Protein AF-E3NY86-F1 (afdb_monomer)

Radius of gyration: 28.94 Å; Cα contacts (8 Å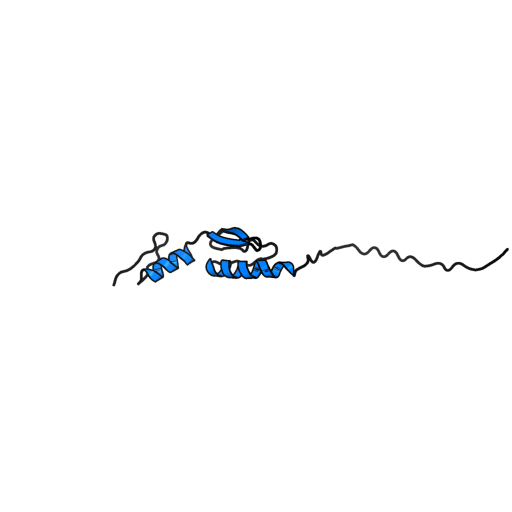, |Δi|>4): 106; chains: 1; bounding box: 87×37×74 Å

Foldseek 3Di:
DDWDAAPVDRDIDPDPVVNVVCCQFQVDQWAWAAAPVRHIDIFGQDPLKTAAPDPPGRDIDNGNVVSRVCNVVVNVPVVPDDPPPPPPPPDPDPPDDDDDDDDDDD

Secondary structure (DSSP, 8-state):
---EE-SSSS-EESSHHHHHHHHHHHS--EEEEE-TTS-EEEEEEETTEEE--STT---EES-HHHHHHHHHHHHHHGGG----------------PPPPPP----

InterPro domains:
  IPR013087 Zinc finger C2H2-type [PS00028] (6-27)
  IPR013087 Zinc finger C2H2-type [PS50157] (4-32)

Nearest PDB structures (foldseek):
  5k5i-assembly1_A  TM=5.319E-01  e=6.747E-02  Homo sapiens
  2rsi-assembly1_A  TM=4.404E-01  e=3.360E-01  Homo sapiens
  2rv7-assembly1_A  TM=4.506E-01  e=3.151E-01  Homo sapiens
  6m99-assembly1_L  TM=4.518E-01  e=2.144E-01  Grass carp reovirus
  3o65-assembly4_G  TM=3.968E-01  e=4.113E+00  Homo sapiens

Solvent-accessible surface area (backbone atoms only — not comparable to full-atom values): 7046 Å² total; per-residue (Å²): 135,71,77,33,69,48,94,89,48,94,55,74,25,82,38,69,67,58,37,54,49,45,46,57,49,76,63,56,53,63,39,82,48,61,49,98,87,65,48,82,40,77,42,56,49,55,95,76,25,35,56,52,88,52,87,97,45,89,55,66,40,61,42,54,71,60,48,54,58,46,49,67,55,49,74,69,54,60,81,72,60,69,82,82,70,82,72,83,68,82,84,78,81,77,83,80,79,83,79,83,85,79,82,84,87,134

Mean predicted aligned error: 13.77 Å

Sequence (106 aa):
MQHYRCAQCPAIFSSISSRKNHVRHAHQSTVHTKDIHGSEVIIERVNNRFSCPQVACSYSTVKASLMQTHYHNCRSKIRTSAPSVASHIPRVVVQSRVIPAGSQVQ

Structure (mmCIF, N/CA/C/O backbone):
data_AF-E3NY86-F1
#
_entry.id   AF-E3NY86-F1
#
loop_
_atom_site.group_PDB
_atom_site.id
_atom_site.type_symbol
_atom_site.label_atom_id
_atom_site.label_alt_id
_atom_site.label_comp_id
_atom_site.label_asym_id
_atom_site.label_entity_id
_atom_site.label_seq_id
_atom_site.pdbx_PDB_ins_code
_atom_site.Cartn_x
_atom_site.Cartn_y
_atom_site.Cartn_z
_atom_site.occupancy
_atom_site.B_iso_or_equiv
_atom_site.auth_seq_id
_atom_site.auth_comp_id
_atom_site.auth_asym_id
_atom_site.auth_atom_id
_atom_site.pdbx_PDB_model_num
ATOM 1 N N . MET A 1 1 ? -18.812 9.688 27.467 1.00 64.94 1 MET A N 1
ATOM 2 C CA . MET A 1 1 ? -17.690 9.646 26.500 1.00 64.94 1 MET A CA 1
ATOM 3 C C . MET A 1 1 ? -18.242 9.158 25.171 1.00 64.94 1 MET A C 1
ATOM 5 O O . MET A 1 1 ? -19.014 8.212 25.192 1.00 64.94 1 MET A O 1
ATOM 9 N N . GLN A 1 2 ? -17.920 9.804 24.047 1.00 81.31 2 GLN A N 1
ATOM 10 C CA . GLN A 1 2 ? -18.397 9.363 22.728 1.00 81.31 2 GLN A CA 1
ATOM 11 C C . GLN A 1 2 ? -17.425 8.340 22.133 1.00 81.31 2 GLN A C 1
ATOM 13 O O . GLN A 1 2 ? -16.220 8.574 22.113 1.00 81.31 2 GLN A O 1
ATOM 18 N N . HIS A 1 3 ? -17.950 7.210 21.660 1.00 90.69 3 HIS A N 1
ATOM 19 C CA . HIS A 1 3 ? -17.165 6.133 21.056 1.00 90.69 3 HIS A CA 1
ATOM 20 C C . HIS A 1 3 ? -17.319 6.172 19.534 1.00 90.69 3 HIS A C 1
ATOM 22 O O . HIS A 1 3 ? -18.429 6.278 19.013 1.00 90.69 3 HIS A O 1
ATOM 28 N N . TYR A 1 4 ? -16.212 6.035 18.810 1.00 92.50 4 TYR A N 1
ATOM 29 C CA . TYR A 1 4 ? -16.176 6.093 17.351 1.00 92.50 4 TYR A CA 1
ATOM 30 C C . TYR A 1 4 ? -15.851 4.714 16.783 1.00 92.50 4 TYR A C 1
ATOM 32 O O . TYR A 1 4 ? -14.749 4.207 16.972 1.00 92.50 4 TYR A O 1
ATOM 40 N N . ARG A 1 5 ? -16.801 4.104 16.072 1.00 93.38 5 ARG A N 1
ATOM 41 C CA . ARG A 1 5 ? -16.640 2.777 15.456 1.00 93.38 5 ARG A CA 1
ATOM 42 C C . ARG A 1 5 ? -16.107 2.876 14.029 1.00 93.38 5 ARG A C 1
ATOM 44 O O . ARG A 1 5 ? -16.460 3.810 13.304 1.00 93.38 5 ARG A O 1
ATOM 51 N N . CYS A 1 6 ? -15.252 1.935 13.635 1.00 93.31 6 CYS A N 1
ATOM 52 C CA . CYS A 1 6 ? -14.880 1.748 12.234 1.00 93.31 6 CYS A CA 1
ATOM 53 C C . CYS A 1 6 ? -16.033 1.081 11.466 1.00 93.31 6 CYS A C 1
ATOM 55 O O . CYS A 1 6 ? -16.720 0.228 12.011 1.00 93.31 6 CYS A O 1
ATOM 57 N N . ALA A 1 7 ? -16.250 1.462 10.205 1.00 91.62 7 ALA A N 1
ATOM 58 C CA . ALA A 1 7 ? -17.286 0.852 9.364 1.00 91.62 7 ALA A CA 1
ATOM 59 C C . ALA A 1 7 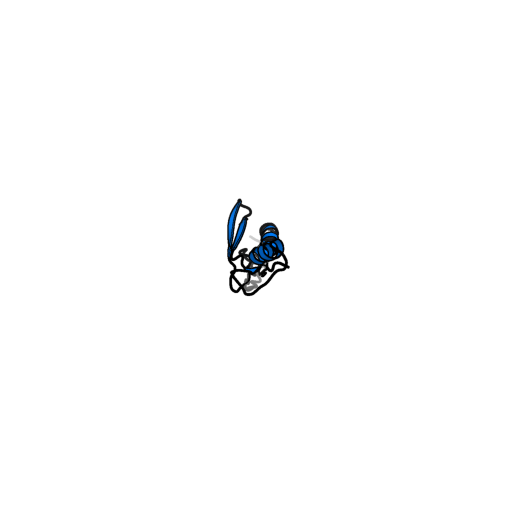? -16.833 -0.469 8.714 1.00 91.62 7 ALA A C 1
ATOM 61 O O . ALA A 1 7 ? -17.662 -1.249 8.266 1.00 91.62 7 ALA A O 1
ATOM 62 N N . GLN A 1 8 ? -15.520 -0.706 8.645 1.00 88.12 8 GLN A N 1
ATOM 63 C CA . GLN A 1 8 ? -14.917 -1.828 7.919 1.00 88.12 8 GLN A CA 1
ATOM 64 C C . GLN A 1 8 ? -14.404 -2.940 8.849 1.00 88.12 8 GLN A C 1
ATOM 66 O O . GLN A 1 8 ? -13.935 -3.972 8.379 1.00 88.12 8 GLN A O 1
ATOM 71 N N . CYS A 1 9 ? -14.455 -2.740 10.171 1.00 89.38 9 CYS A N 1
ATOM 72 C CA . CYS A 1 9 ? -14.059 -3.736 11.166 1.00 89.38 9 CYS A CA 1
ATOM 73 C C . CYS A 1 9 ? -14.670 -3.415 12.546 1.00 89.38 9 CYS A C 1
ATOM 75 O O . CYS A 1 9 ? -15.122 -2.289 12.763 1.00 89.38 9 CYS A O 1
ATOM 77 N N . PRO A 1 10 ? -14.642 -4.349 13.516 1.00 92.75 10 PRO A N 1
ATOM 78 C CA . PRO A 1 10 ? -15.251 -4.148 14.835 1.00 92.75 10 PRO A CA 1
ATOM 79 C C . PRO A 1 10 ? -14.472 -3.200 15.774 1.00 92.75 10 PRO A C 1
ATOM 81 O O . PRO A 1 10 ? -14.795 -3.110 16.957 1.00 92.75 10 PRO A O 1
ATOM 84 N N . ALA A 1 11 ? -13.447 -2.485 15.291 1.00 92.56 11 ALA A N 1
ATOM 85 C CA . ALA A 1 11 ? -12.621 -1.614 16.126 1.00 92.56 11 ALA A CA 1
ATOM 86 C C . ALA A 1 11 ? -13.377 -0.366 16.627 1.00 92.56 11 ALA A C 1
ATOM 88 O O . ALA A 1 11 ? -14.118 0.290 15.883 1.00 92.56 11 ALA A O 1
ATOM 89 N N . ILE A 1 12 ? -13.136 -0.009 17.893 1.00 94.06 12 ILE A N 1
ATOM 90 C CA . ILE A 1 12 ? -13.757 1.124 18.590 1.00 94.06 12 ILE A CA 1
ATOM 91 C C . ILE A 1 12 ? -12.662 2.061 19.101 1.00 94.06 12 ILE A C 1
ATOM 93 O O . ILE A 1 12 ? -11.670 1.619 19.674 1.00 94.06 12 ILE A O 1
ATOM 97 N N . PHE A 1 13 ? -12.858 3.362 18.909 1.00 94.06 13 PHE A N 1
ATOM 98 C CA . PHE A 1 13 ? -11.891 4.402 19.242 1.00 94.06 13 PHE A CA 1
ATOM 99 C C . PHE A 1 13 ? -12.507 5.457 20.162 1.00 94.06 13 PHE A C 1
ATOM 101 O O . PHE A 1 13 ? -13.692 5.768 20.059 1.00 94.06 13 PHE A O 1
ATOM 108 N N . SER A 1 14 ? -11.683 6.059 21.018 1.00 93.50 14 SER A N 1
ATOM 109 C CA . SER A 1 14 ? -12.068 7.161 21.911 1.00 93.50 14 SER A CA 1
ATOM 110 C C . SER A 1 14 ? -12.141 8.529 21.218 1.00 93.50 14 SER A C 1
ATOM 112 O O . SER A 1 14 ? -12.704 9.465 21.779 1.00 93.50 14 SER A O 1
ATOM 114 N N . SER A 1 15 ? -11.615 8.648 19.990 1.00 94.75 15 SER A N 1
ATOM 115 C CA . SER A 1 15 ? -11.558 9.909 19.237 1.00 94.75 15 SER A CA 1
ATOM 116 C C . SER A 1 15 ? -11.804 9.710 17.737 1.00 94.75 15 SER A C 1
ATOM 118 O O . SER A 1 15 ? -11.466 8.678 17.152 1.00 94.75 15 SER A O 1
ATOM 120 N N . ILE A 1 16 ? -12.324 10.746 17.067 1.00 92.25 16 ILE A N 1
ATOM 121 C CA . ILE A 1 16 ? -12.498 10.753 15.601 1.00 92.25 16 ILE A CA 1
ATOM 122 C C . ILE A 1 16 ? -11.148 10.588 14.896 1.00 92.25 16 ILE A C 1
ATOM 124 O O . ILE A 1 16 ? -11.046 9.854 13.911 1.00 92.25 16 ILE A O 1
ATOM 128 N N . SER A 1 17 ? -10.112 11.270 15.391 1.00 93.06 17 SER A N 1
ATOM 129 C CA . SER A 1 17 ? -8.771 11.269 14.800 1.00 93.06 17 SER A CA 1
ATOM 130 C C . SER A 1 17 ? -8.152 9.874 14.786 1.00 93.06 17 SER A C 1
ATOM 132 O O . SER A 1 17 ? -7.628 9.453 13.757 1.00 93.06 17 SER A O 1
ATOM 134 N N . SER A 1 18 ? -8.275 9.124 15.885 1.00 92.12 18 SER A N 1
ATOM 135 C CA . SER A 1 18 ? -7.770 7.751 15.973 1.00 92.12 18 SER A CA 1
ATOM 136 C C . SER A 1 18 ? -8.550 6.802 15.066 1.00 92.12 18 SER A C 1
ATOM 138 O O . SER A 1 18 ? -7.920 6.027 14.351 1.00 92.12 18 SER A O 1
ATOM 140 N N . ARG A 1 19 ? -9.882 6.935 14.965 1.00 93.50 19 ARG A N 1
ATOM 141 C CA . ARG A 1 19 ? -10.674 6.184 13.971 1.00 93.50 19 ARG A CA 1
ATOM 142 C C . ARG A 1 19 ? -10.224 6.483 12.537 1.00 93.50 19 ARG A C 1
ATOM 144 O O . ARG A 1 19 ? -10.020 5.560 11.754 1.00 93.50 19 ARG A O 1
ATOM 151 N N . LYS A 1 20 ? -10.073 7.763 12.169 1.00 90.69 20 LYS A N 1
ATOM 152 C CA . LYS A 1 20 ? -9.627 8.169 10.819 1.00 90.69 20 LYS A CA 1
ATOM 153 C C . LYS A 1 20 ? -8.237 7.615 10.499 1.00 90.69 20 LYS A C 1
ATOM 155 O O . LYS A 1 20 ? -8.019 7.115 9.398 1.00 90.69 20 LYS A O 1
ATOM 160 N N . ASN A 1 21 ? -7.318 7.696 11.459 1.00 90.38 21 ASN A N 1
ATOM 161 C CA . ASN A 1 21 ? -5.976 7.139 11.338 1.00 90.38 21 ASN A CA 1
ATOM 162 C C . ASN A 1 21 ? -6.035 5.615 11.138 1.00 90.38 21 ASN A C 1
ATOM 164 O O . ASN A 1 21 ? -5.493 5.088 10.173 1.00 90.38 21 ASN A O 1
ATOM 168 N N . HIS A 1 22 ? -6.806 4.911 11.965 1.00 90.88 22 HIS A N 1
ATOM 169 C CA . HIS A 1 22 ? -7.016 3.479 11.804 1.00 90.88 22 HIS A CA 1
ATOM 170 C C . HIS A 1 22 ? -7.530 3.111 10.406 1.00 90.88 22 HIS A C 1
ATOM 172 O O . HIS A 1 22 ? -6.952 2.227 9.785 1.00 90.88 22 HIS A O 1
ATOM 178 N N . VAL A 1 23 ? -8.544 3.805 9.875 1.00 89.00 23 VAL A N 1
ATOM 179 C CA . VAL A 1 23 ? -9.059 3.514 8.525 1.00 89.00 23 VAL A CA 1
ATOM 180 C C . VAL A 1 23 ? -7.963 3.653 7.471 1.00 89.00 23 VAL A C 1
ATOM 182 O O . VAL A 1 23 ? -7.793 2.768 6.638 1.00 89.00 23 VAL A O 1
ATOM 185 N N . ARG A 1 24 ? -7.157 4.714 7.549 1.00 86.25 24 ARG A N 1
ATOM 186 C CA . ARG A 1 24 ? -6.031 4.915 6.629 1.00 86.25 24 ARG A CA 1
ATOM 187 C C . ARG A 1 24 ? -4.975 3.818 6.731 1.00 86.25 24 ARG A C 1
ATOM 189 O O . ARG A 1 24 ? -4.447 3.400 5.719 1.00 86.25 24 ARG A O 1
ATOM 196 N N . HIS A 1 25 ? -4.657 3.326 7.921 1.00 83.56 25 HIS A N 1
ATOM 197 C CA . HIS A 1 25 ? -3.560 2.365 8.072 1.00 83.56 25 HIS A CA 1
ATOM 198 C C . HIS A 1 25 ? -3.999 0.904 7.941 1.00 83.56 25 HIS A C 1
ATOM 200 O O . HIS A 1 25 ? -3.229 0.076 7.463 1.00 83.56 25 HIS A O 1
ATOM 206 N N . ALA A 1 26 ? -5.210 0.581 8.390 1.00 84.1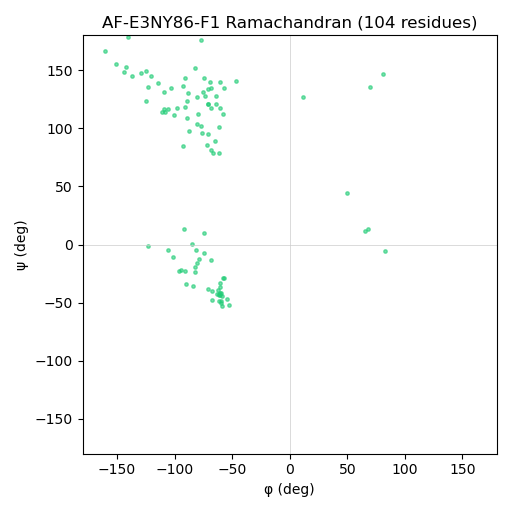2 26 ALA A N 1
ATOM 207 C CA . ALA A 1 26 ? -5.723 -0.781 8.459 1.00 84.12 26 ALA A CA 1
ATOM 208 C C . ALA A 1 26 ? -6.586 -1.160 7.254 1.00 84.12 26 ALA A C 1
ATOM 210 O O . ALA A 1 26 ? -6.695 -2.350 6.968 1.00 84.12 26 ALA A O 1
ATOM 211 N N . HIS A 1 27 ? -7.167 -0.185 6.551 1.00 88.31 27 HIS A N 1
ATOM 212 C CA . HIS A 1 27 ? -8.109 -0.432 5.456 1.00 88.31 27 HIS A CA 1
ATOM 213 C C . HIS A 1 27 ? -7.703 0.192 4.123 1.00 88.31 27 HIS A C 1
ATOM 215 O O . HIS A 1 27 ? -8.395 0.005 3.130 1.00 88.31 27 HIS A O 1
ATOM 221 N N . GLN A 1 28 ? -6.584 0.912 4.060 1.00 88.25 28 GLN A N 1
ATOM 222 C CA . GLN A 1 28 ? -6.053 1.349 2.776 1.00 88.25 28 GLN A CA 1
ATOM 223 C C . GLN A 1 28 ? -5.653 0.126 1.944 1.00 88.25 28 GLN A C 1
ATOM 225 O O . GLN A 1 28 ? -4.835 -0.689 2.375 1.00 88.25 28 GLN A O 1
ATOM 230 N N . SER A 1 29 ? -6.264 0.006 0.767 1.00 88.38 29 SER A N 1
ATOM 231 C CA . SER A 1 29 ? -6.048 -1.106 -0.164 1.00 88.38 29 SER A CA 1
ATOM 232 C C . SER A 1 29 ? -4.938 -0.824 -1.169 1.00 88.38 29 SER A C 1
ATOM 234 O O . SER A 1 29 ? -4.352 -1.760 -1.697 1.00 88.38 29 SER A O 1
ATOM 236 N N . THR A 1 30 ? -4.622 0.447 -1.420 1.00 91.69 30 THR A N 1
ATOM 237 C CA . THR A 1 30 ? -3.625 0.854 -2.415 1.00 91.69 30 THR A CA 1
ATOM 238 C C . THR A 1 30 ? -2.731 1.972 -1.893 1.00 91.69 30 THR A C 1
ATOM 240 O O . THR A 1 30 ? -3.163 2.865 -1.157 1.00 91.69 30 THR A O 1
ATOM 243 N N . VAL A 1 31 ? -1.461 1.940 -2.285 1.00 90.69 31 VAL A N 1
ATOM 244 C CA . VAL A 1 31 ? -0.511 3.040 -2.100 1.00 90.69 31 VAL A CA 1
ATOM 245 C C . VAL A 1 31 ? -0.230 3.646 -3.462 1.00 90.69 31 VAL A C 1
ATOM 247 O O . VAL A 1 31 ? 0.334 2.983 -4.325 1.00 90.69 31 VAL A O 1
ATOM 250 N N . HIS A 1 32 ? -0.607 4.909 -3.636 1.00 92.31 32 HIS A N 1
ATOM 251 C CA . HIS A 1 32 ? -0.276 5.677 -4.830 1.00 92.31 32 HIS A CA 1
ATOM 252 C C . HIS A 1 32 ? 1.063 6.364 -4.592 1.00 92.31 32 HIS A C 1
ATOM 254 O O . HIS A 1 32 ? 1.253 7.090 -3.611 1.00 92.31 32 HIS A O 1
ATOM 260 N N . THR A 1 33 ? 2.011 6.109 -5.474 1.00 90.25 33 THR A N 1
ATOM 261 C CA . THR A 1 33 ? 3.337 6.713 -5.451 1.00 90.25 33 THR A CA 1
ATOM 262 C C . THR A 1 33 ? 3.767 7.024 -6.879 1.00 90.25 33 THR A C 1
ATOM 264 O O . THR A 1 33 ? 3.015 6.810 -7.825 1.00 90.25 33 THR A O 1
ATOM 267 N N . LYS A 1 34 ? 4.949 7.608 -7.048 1.00 90.50 34 LYS A N 1
ATOM 268 C CA . LYS A 1 34 ? 5.503 7.924 -8.363 1.00 90.50 34 LYS A CA 1
ATOM 269 C C . LYS A 1 34 ? 6.823 7.210 -8.534 1.00 90.50 34 LYS A C 1
ATOM 271 O O . LYS A 1 34 ? 7.584 7.102 -7.572 1.00 90.50 34 LYS A O 1
ATOM 276 N N . ASP A 1 35 ? 7.121 6.777 -9.743 1.00 85.94 35 ASP A N 1
ATOM 277 C CA . ASP A 1 35 ? 8.427 6.237 -10.100 1.00 85.94 35 ASP A CA 1
ATOM 278 C C . ASP A 1 35 ? 9.474 7.359 -10.290 1.00 85.94 35 ASP A C 1
ATOM 280 O O . ASP A 1 35 ? 9.159 8.550 -10.169 1.00 85.94 35 ASP A O 1
ATOM 284 N N . ILE A 1 36 ? 10.739 7.004 -10.543 1.00 83.12 36 ILE A N 1
ATOM 285 C CA . ILE A 1 36 ? 11.815 7.958 -10.857 1.00 83.12 36 ILE A CA 1
ATOM 286 C C . ILE A 1 36 ? 11.503 8.809 -12.095 1.00 83.12 36 ILE A C 1
ATOM 288 O O . ILE A 1 36 ? 11.932 9.958 -12.164 1.00 83.12 36 ILE A O 1
ATOM 292 N N . HIS A 1 37 ? 10.720 8.273 -13.035 1.00 83.88 37 HIS A N 1
ATOM 293 C CA . HIS A 1 37 ? 10.292 8.973 -14.248 1.00 83.88 37 HIS A CA 1
ATOM 294 C C . HIS A 1 37 ? 9.046 9.848 -14.034 1.00 83.88 37 HIS A C 1
ATOM 296 O O . HIS A 1 37 ? 8.566 10.481 -14.969 1.00 83.88 37 HIS A O 1
ATOM 302 N N . GLY A 1 38 ? 8.506 9.893 -12.811 1.00 84.12 38 GLY A N 1
ATOM 303 C CA . GLY A 1 38 ? 7.299 10.654 -12.483 1.00 84.12 38 GLY A CA 1
ATOM 304 C C . GLY A 1 38 ? 5.984 9.942 -12.815 1.00 84.12 38 GLY A C 1
ATOM 305 O O . GLY A 1 38 ? 4.930 10.445 -12.425 1.00 84.12 38 GLY A O 1
ATOM 306 N N . SER A 1 39 ? 6.041 8.773 -13.460 1.00 88.94 39 SER A N 1
ATOM 307 C CA . SER A 1 39 ? 4.886 7.908 -13.722 1.00 88.94 39 SER A CA 1
ATOM 308 C C . SER A 1 39 ? 4.224 7.457 -12.425 1.00 88.94 39 SER A C 1
ATOM 310 O O . SER A 1 39 ? 4.914 7.139 -11.456 1.00 88.94 39 SER A O 1
ATOM 312 N N . GLU A 1 40 ? 2.893 7.418 -12.401 1.00 91.50 40 GLU A N 1
ATOM 313 C CA . GLU A 1 40 ? 2.154 6.897 -11.253 1.00 91.50 40 GLU A CA 1
ATOM 314 C C . GLU A 1 40 ? 2.365 5.384 -11.114 1.00 91.50 40 GLU A C 1
ATOM 316 O O . GLU A 1 40 ? 2.305 4.637 -12.088 1.00 91.50 40 GLU A O 1
ATOM 321 N N . VAL A 1 41 ? 2.614 4.947 -9.883 1.00 91.94 41 VAL A N 1
ATOM 322 C CA . VAL A 1 41 ? 2.747 3.544 -9.500 1.00 91.94 41 VAL A CA 1
ATOM 323 C C . VAL A 1 41 ? 1.766 3.271 -8.374 1.00 91.94 41 VAL A C 1
ATOM 325 O O . VAL A 1 41 ? 1.800 3.921 -7.327 1.00 91.94 41 VAL A O 1
ATOM 328 N N . ILE A 1 42 ? 0.893 2.295 -8.598 1.00 93.94 42 ILE A N 1
ATOM 329 C CA . ILE A 1 42 ? -0.118 1.864 -7.637 1.00 93.94 42 ILE A CA 1
ATOM 330 C C . ILE A 1 42 ? 0.345 0.531 -7.054 1.00 93.94 42 ILE A C 1
ATOM 332 O O . ILE A 1 42 ? 0.491 -0.454 -7.773 1.00 93.94 42 ILE A O 1
ATOM 336 N N . ILE A 1 43 ? 0.603 0.505 -5.747 1.00 93.31 43 ILE A N 1
ATOM 337 C CA . ILE A 1 43 ? 0.981 -0.711 -5.022 1.00 93.31 43 ILE A CA 1
ATOM 338 C C . ILE A 1 43 ? -0.254 -1.228 -4.295 1.00 93.31 43 ILE A C 1
ATOM 340 O O . ILE A 1 43 ? -0.734 -0.601 -3.347 1.00 93.31 43 ILE A O 1
ATOM 344 N N . GLU A 1 44 ? -0.763 -2.371 -4.733 1.00 93.06 44 GLU A N 1
ATOM 345 C CA . GLU A 1 44 ? -1.949 -2.993 -4.154 1.00 93.06 44 GLU A CA 1
ATOM 346 C C . GLU A 1 44 ? -1.621 -3.810 -2.902 1.00 93.06 44 GLU A C 1
ATOM 348 O O . GLU A 1 44 ? -0.520 -4.343 -2.721 1.00 93.06 44 GLU A O 1
ATOM 353 N N . ARG A 1 45 ? -2.606 -3.907 -2.012 1.00 92.38 45 ARG A N 1
ATOM 354 C CA . ARG A 1 45 ? -2.535 -4.729 -0.813 1.00 92.38 45 ARG A CA 1
ATOM 355 C C . ARG A 1 45 ? -3.043 -6.129 -1.120 1.00 92.38 45 ARG A C 1
ATOM 357 O O . ARG A 1 45 ? -4.244 -6.351 -1.232 1.00 92.38 45 ARG A O 1
ATOM 364 N N . VAL A 1 46 ? -2.130 -7.089 -1.159 1.00 89.56 46 VAL A N 1
ATOM 365 C CA . VAL A 1 46 ? -2.427 -8.504 -1.398 1.00 89.56 46 VAL A CA 1
ATOM 366 C C . VAL A 1 46 ? -2.214 -9.271 -0.095 1.00 89.56 46 VAL A C 1
ATOM 368 O O . VAL A 1 46 ? -1.201 -9.089 0.579 1.00 89.56 46 VAL A O 1
ATOM 371 N N . ASN A 1 47 ? -3.175 -10.108 0.311 1.00 87.81 47 ASN A N 1
ATOM 372 C CA . ASN A 1 47 ? -3.106 -10.872 1.570 1.00 87.81 47 ASN A CA 1
ATOM 373 C C . ASN A 1 47 ? -2.752 -9.998 2.791 1.00 87.81 47 ASN A C 1
ATOM 375 O O . ASN A 1 47 ? -1.898 -10.335 3.612 1.00 87.81 47 ASN A O 1
ATOM 379 N N . ASN A 1 48 ? -3.394 -8.829 2.893 1.00 85.75 48 ASN A N 1
ATOM 380 C CA . ASN A 1 48 ? -3.204 -7.865 3.979 1.00 85.75 48 ASN A CA 1
ATOM 381 C C . ASN A 1 48 ? -1.800 -7.213 4.044 1.00 85.75 48 ASN A C 1
ATOM 383 O O . ASN A 1 48 ? -1.501 -6.509 5.018 1.00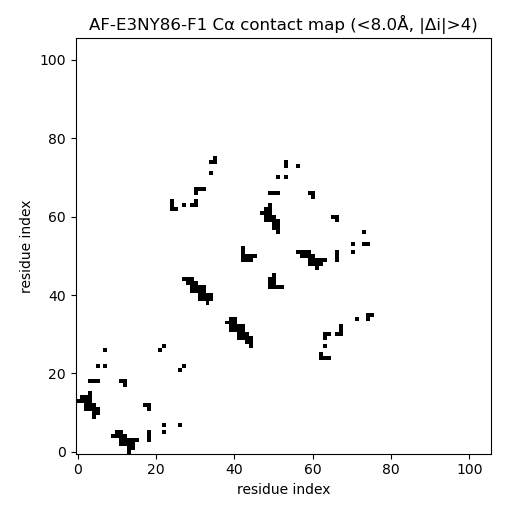 85.75 48 ASN A O 1
ATOM 387 N N . ARG A 1 49 ? -0.960 -7.370 3.010 1.00 91.62 49 ARG A N 1
ATOM 388 C CA . ARG A 1 49 ? 0.394 -6.798 2.906 1.00 91.62 49 ARG A CA 1
ATOM 389 C C . ARG A 1 49 ? 0.593 -6.059 1.583 1.00 91.62 49 ARG A C 1
ATOM 391 O O . ARG A 1 49 ? 0.051 -6.435 0.555 1.00 91.62 49 ARG A O 1
ATOM 398 N N . PHE A 1 50 ? 1.407 -5.018 1.618 1.00 93.25 50 PHE A N 1
ATOM 399 C CA . PHE A 1 50 ? 1.973 -4.382 0.438 1.00 93.25 50 PHE A CA 1
ATOM 400 C C . PHE A 1 50 ? 3.329 -5.014 0.150 1.00 93.25 50 PHE A C 1
ATOM 402 O O . PHE A 1 50 ? 4.137 -5.163 1.074 1.00 93.2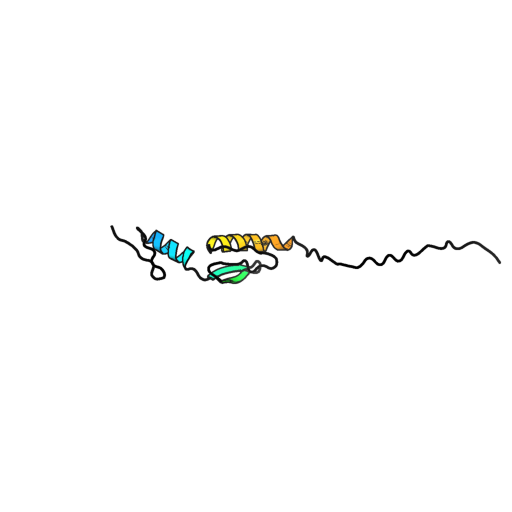5 50 PHE A O 1
ATOM 409 N N . SER A 1 51 ? 3.600 -5.314 -1.114 1.00 93.81 51 SER A N 1
ATOM 410 C CA . SER A 1 51 ? 4.898 -5.803 -1.590 1.00 93.81 51 SER A CA 1
ATOM 411 C C . SER A 1 51 ? 5.519 -4.771 -2.519 1.00 93.81 51 SER A C 1
ATOM 413 O O . SER A 1 51 ? 4.811 -4.139 -3.299 1.00 93.81 51 SER A O 1
ATOM 415 N N . CYS A 1 52 ? 6.829 -4.555 -2.403 1.00 92.44 52 CYS A N 1
ATOM 416 C CA . CYS A 1 52 ? 7.519 -3.611 -3.272 1.00 92.44 52 CYS A CA 1
ATOM 417 C C . CYS A 1 52 ? 7.438 -4.113 -4.728 1.00 92.44 52 CYS A C 1
ATOM 419 O O . CYS A 1 52 ? 7.805 -5.260 -4.973 1.00 92.44 52 CYS A O 1
ATOM 421 N N . PRO A 1 53 ? 6.981 -3.294 -5.694 1.00 90.50 53 PRO A N 1
ATOM 422 C CA . PRO A 1 53 ? 6.881 -3.710 -7.096 1.00 90.50 53 PRO A CA 1
ATOM 423 C C . PRO A 1 53 ? 8.245 -3.767 -7.801 1.00 90.50 53 PRO A C 1
ATOM 425 O O . PRO A 1 53 ? 8.334 -4.192 -8.949 1.00 90.50 53 PRO A O 1
ATOM 428 N N . GLN A 1 54 ? 9.311 -3.303 -7.146 1.00 87.31 54 GLN A N 1
ATOM 429 C CA . GLN A 1 54 ? 10.618 -3.180 -7.767 1.00 87.31 54 GLN A CA 1
ATOM 430 C C . GLN A 1 54 ? 11.305 -4.540 -7.912 1.00 87.31 54 GLN A C 1
ATOM 432 O O . GLN A 1 54 ? 11.422 -5.307 -6.954 1.00 87.31 54 GLN A O 1
ATOM 437 N N . VAL A 1 55 ? 11.820 -4.804 -9.114 1.00 80.62 55 VAL A N 1
ATOM 438 C CA . VAL A 1 55 ? 12.559 -6.032 -9.434 1.00 80.62 55 VAL A CA 1
ATOM 439 C C . VAL A 1 55 ? 13.758 -6.173 -8.492 1.00 80.62 55 VAL A C 1
ATOM 441 O O . VAL A 1 55 ? 14.480 -5.207 -8.249 1.00 80.62 55 VAL A O 1
ATOM 444 N N . ALA A 1 56 ? 13.951 -7.379 -7.953 1.00 82.12 56 ALA A N 1
ATOM 445 C CA . ALA A 1 56 ? 14.965 -7.715 -6.947 1.00 82.12 56 ALA A CA 1
ATOM 446 C C . ALA A 1 56 ? 14.762 -7.096 -5.545 1.00 82.12 56 ALA A C 1
ATOM 448 O O . ALA A 1 56 ? 15.661 -7.178 -4.706 1.00 82.12 56 ALA A O 1
ATOM 449 N N . CYS A 1 57 ? 13.586 -6.532 -5.239 1.00 88.00 57 CYS A N 1
ATOM 450 C CA . CYS A 1 57 ? 13.228 -6.126 -3.881 1.00 88.00 57 CYS A CA 1
ATOM 451 C C . CYS A 1 57 ? 12.166 -7.048 -3.260 1.00 88.00 57 CYS A C 1
ATOM 453 O O . CYS A 1 57 ? 11.008 -7.033 -3.660 1.00 88.00 57 CYS A O 1
ATOM 455 N N . SER A 1 58 ? 12.531 -7.787 -2.209 1.00 90.75 58 SER A N 1
ATOM 456 C CA . SER A 1 58 ? 11.606 -8.675 -1.475 1.00 90.75 58 SER A CA 1
ATOM 457 C C . SER A 1 58 ? 10.922 -8.002 -0.275 1.00 90.75 58 SER A C 1
ATOM 459 O O . SER A 1 58 ? 10.357 -8.674 0.591 1.00 90.75 58 SER A O 1
ATOM 461 N N . TYR A 1 59 ? 11.000 -6.672 -0.164 1.00 92.25 59 TYR A N 1
ATOM 462 C CA . TYR A 1 59 ? 10.430 -5.951 0.971 1.00 92.25 59 TYR A CA 1
ATOM 463 C C . TYR A 1 59 ? 8.900 -5.961 0.926 1.00 92.25 59 TYR A C 1
ATOM 465 O O . TYR A 1 59 ? 8.283 -5.652 -0.094 1.00 92.25 59 TYR A O 1
ATOM 473 N N . SER A 1 60 ? 8.277 -6.257 2.065 1.00 93.38 60 SER A N 1
ATOM 474 C CA . SER A 1 60 ? 6.827 -6.186 2.221 1.00 93.38 60 SER A CA 1
ATOM 475 C C . SER A 1 60 ? 6.435 -5.713 3.619 1.00 93.38 60 SER A C 1
ATOM 477 O O . SER A 1 60 ? 7.126 -5.976 4.606 1.00 93.38 60 SER A O 1
ATOM 479 N N . THR A 1 61 ? 5.313 -5.004 3.723 1.00 92.56 61 THR A N 1
ATOM 480 C CA . THR A 1 61 ? 4.809 -4.463 4.993 1.00 92.56 61 THR A CA 1
ATOM 481 C C . THR A 1 61 ? 3.291 -4.351 4.992 1.00 92.56 61 THR A C 1
ATOM 483 O O . THR A 1 61 ? 2.665 -4.223 3.950 1.00 92.56 61 THR A O 1
ATOM 486 N N . VAL A 1 62 ? 2.677 -4.367 6.172 1.00 89.62 62 VAL A N 1
ATOM 487 C CA . VAL A 1 62 ? 1.234 -4.117 6.333 1.00 89.62 62 VAL A CA 1
ATOM 488 C C . VAL A 1 62 ? 0.893 -2.622 6.328 1.00 89.62 62 VAL A C 1
ATOM 490 O O . VAL A 1 62 ? -0.269 -2.263 6.174 1.00 89.62 62 VAL A O 1
ATOM 493 N N . LYS A 1 63 ? 1.887 -1.740 6.517 1.00 89.25 63 LYS A N 1
ATOM 494 C CA . LYS A 1 63 ? 1.689 -0.289 6.655 1.00 89.25 63 LYS A CA 1
ATOM 495 C C . LYS A 1 63 ? 1.940 0.438 5.335 1.00 89.25 63 LYS A C 1
ATOM 497 O O . LYS A 1 63 ? 3.080 0.508 4.880 1.00 89.25 63 LYS A O 1
ATOM 502 N N . ALA A 1 64 ? 0.900 1.080 4.810 1.00 89.62 64 ALA A N 1
ATOM 503 C CA . ALA A 1 64 ? 0.943 1.883 3.587 1.00 89.62 64 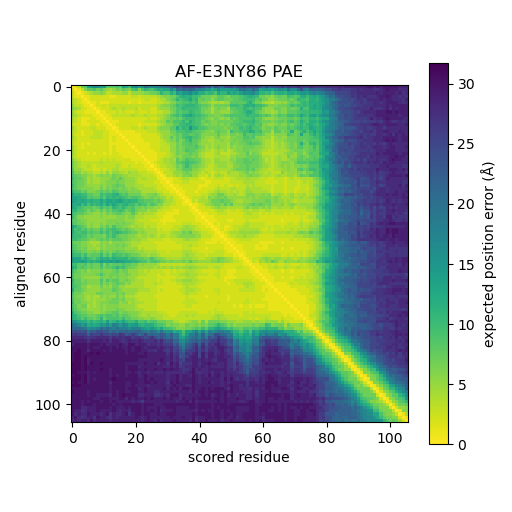ALA A CA 1
ATOM 504 C C . ALA A 1 64 ? 2.049 2.957 3.597 1.00 89.62 64 ALA A C 1
ATOM 506 O O . ALA A 1 64 ? 2.892 2.986 2.705 1.00 89.62 64 ALA A O 1
ATOM 507 N N . SER A 1 65 ? 2.115 3.785 4.647 1.00 89.62 65 SER A N 1
ATOM 508 C CA . SER A 1 65 ? 3.119 4.858 4.755 1.00 89.62 65 SER A CA 1
ATOM 509 C C . SER A 1 65 ? 4.555 4.331 4.743 1.00 89.62 65 SER A C 1
ATOM 511 O O . SER A 1 65 ? 5.443 4.952 4.169 1.00 89.62 65 SER A O 1
ATOM 513 N N . LEU A 1 66 ? 4.789 3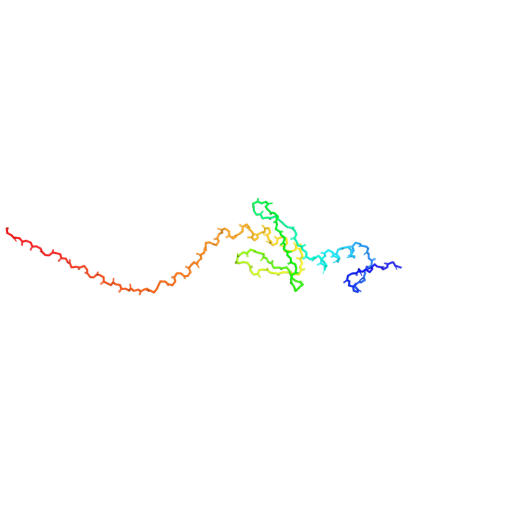.165 5.357 1.00 91.06 66 LEU A N 1
ATOM 514 C CA . LEU A 1 66 ? 6.114 2.554 5.380 1.00 91.06 66 LEU A CA 1
ATOM 515 C C . LEU A 1 66 ? 6.493 2.011 3.999 1.00 91.06 66 LEU A C 1
ATOM 517 O O . LEU A 1 66 ? 7.640 2.171 3.592 1.00 91.06 66 LEU A O 1
ATOM 521 N N . MET A 1 67 ? 5.534 1.438 3.262 1.00 93.38 67 MET A N 1
ATOM 522 C CA . MET A 1 67 ? 5.754 1.039 1.871 1.00 93.38 67 MET A CA 1
ATOM 523 C C . MET A 1 67 ? 6.065 2.248 0.986 1.00 93.38 67 MET A C 1
ATOM 525 O O . MET A 1 67 ? 6.996 2.193 0.191 1.00 93.38 67 MET A O 1
ATOM 529 N N . GLN A 1 68 ? 5.346 3.359 1.153 1.00 91.62 68 GLN A N 1
ATOM 530 C CA . GLN A 1 68 ? 5.589 4.578 0.383 1.00 91.62 68 GLN A CA 1
ATOM 531 C C . GLN A 1 68 ? 7.015 5.108 0.603 1.00 91.62 68 GLN A C 1
ATOM 533 O O . GLN A 1 68 ? 7.757 5.318 -0.358 1.00 91.62 68 GLN A O 1
ATOM 538 N N . THR A 1 69 ? 7.435 5.250 1.865 1.00 92.56 69 THR A N 1
ATOM 539 C CA . THR A 1 69 ? 8.806 5.662 2.204 1.00 92.56 69 THR A CA 1
ATOM 540 C C . THR A 1 69 ? 9.838 4.657 1.699 1.00 92.56 69 THR A C 1
ATOM 542 O O . THR A 1 69 ? 10.867 5.056 1.151 1.00 92.56 69 THR A O 1
ATOM 545 N N . HIS A 1 70 ? 9.576 3.356 1.847 1.00 92.94 70 HIS A N 1
ATOM 546 C CA . HIS A 1 70 ? 10.452 2.310 1.330 1.00 92.94 70 HIS A CA 1
ATOM 547 C C . HIS A 1 70 ? 10.628 2.437 -0.184 1.00 92.94 70 HIS A C 1
ATOM 549 O O . HIS A 1 70 ? 11.763 2.520 -0.645 1.00 92.94 70 HIS A O 1
ATOM 555 N N . TYR A 1 71 ? 9.537 2.502 -0.947 1.00 92.12 71 TYR A N 1
ATOM 556 C CA . TYR A 1 71 ? 9.572 2.550 -2.404 1.00 92.12 71 TYR A CA 1
ATOM 557 C C . TYR A 1 71 ? 10.354 3.767 -2.912 1.00 92.12 71 TYR A C 1
ATOM 559 O O . TYR A 1 71 ? 11.213 3.621 -3.781 1.00 92.12 71 TYR A O 1
ATOM 567 N N . HIS A 1 72 ? 10.168 4.944 -2.299 1.00 89.50 72 HIS A N 1
ATOM 568 C CA . HIS A 1 72 ? 10.933 6.145 -2.653 1.00 89.50 72 HIS A CA 1
ATOM 569 C C . HIS A 1 72 ? 12.449 5.999 -2.461 1.00 89.50 72 HIS A C 1
ATOM 571 O O . HIS A 1 72 ? 13.209 6.580 -3.234 1.00 89.50 72 HIS A O 1
ATOM 577 N N . ASN A 1 73 ? 12.887 5.226 -1.465 1.00 89.06 73 ASN A N 1
ATOM 578 C CA . ASN A 1 73 ? 14.301 4.928 -1.231 1.00 89.06 73 ASN A CA 1
ATOM 579 C C . ASN A 1 73 ? 14.800 3.754 -2.088 1.00 89.06 73 ASN A C 1
ATOM 581 O O . ASN A 1 73 ? 15.945 3.751 -2.534 1.00 89.06 73 ASN A O 1
ATOM 585 N N . CYS A 1 74 ? 13.949 2.754 -2.312 1.00 89.00 74 CYS A N 1
ATOM 586 C CA . CYS A 1 74 ? 14.249 1.540 -3.061 1.00 89.00 74 CYS A CA 1
ATOM 587 C C . CYS A 1 74 ? 14.482 1.843 -4.546 1.00 89.00 74 CYS A C 1
ATOM 589 O O . CYS A 1 74 ? 15.518 1.454 -5.091 1.00 89.00 74 CYS A O 1
ATOM 591 N N . ARG A 1 75 ? 13.590 2.634 -5.164 1.00 83.75 75 ARG A N 1
ATOM 592 C CA . ARG A 1 75 ? 13.694 3.054 -6.574 1.00 83.75 75 ARG A CA 1
ATOM 593 C C . ARG A 1 75 ? 15.006 3.786 -6.889 1.00 83.75 75 ARG A C 1
ATOM 595 O O . ARG A 1 75 ? 15.513 3.699 -8.000 1.00 83.75 75 ARG A O 1
ATOM 602 N N . SER A 1 76 ? 15.588 4.462 -5.896 1.00 74.56 76 SER A N 1
ATOM 603 C CA . SER A 1 76 ? 16.843 5.209 -6.037 1.00 74.56 76 SER A CA 1
ATOM 604 C C . SER A 1 76 ? 18.094 4.331 -5.912 1.00 74.56 76 SER A C 1
ATOM 606 O O . SER A 1 76 ? 19.149 4.710 -6.410 1.00 74.56 76 SER A O 1
ATOM 608 N N . LYS A 1 77 ? 18.007 3.169 -5.246 1.00 69.88 77 LYS A N 1
ATOM 609 C CA . LYS A 1 77 ? 19.175 2.331 -4.902 1.00 69.88 77 LYS A CA 1
ATOM 610 C C . LYS A 1 77 ? 19.473 1.217 -5.908 1.00 69.88 77 LYS A C 1
ATOM 612 O O . LYS A 1 77 ? 20.604 0.750 -5.974 1.00 69.88 77 LYS A O 1
ATOM 617 N N . ILE A 1 78 ? 18.494 0.795 -6.707 1.00 61.19 78 ILE A N 1
ATOM 618 C CA . ILE A 1 78 ? 18.635 -0.394 -7.572 1.00 61.19 78 ILE A CA 1
ATOM 619 C C . ILE A 1 78 ? 19.376 -0.102 -8.893 1.00 61.19 78 ILE A C 1
ATOM 621 O O . ILE A 1 78 ? 19.758 -1.026 -9.601 1.00 61.19 78 ILE A O 1
ATOM 625 N N . ARG A 1 79 ? 19.732 1.162 -9.177 1.00 53.47 79 ARG A N 1
ATOM 626 C CA . ARG A 1 79 ? 20.697 1.482 -10.250 1.00 53.47 79 ARG A CA 1
ATOM 627 C C . ARG A 1 79 ? 22.137 1.036 -9.945 1.00 53.47 79 ARG A C 1
ATOM 629 O O . ARG A 1 79 ? 22.945 1.014 -10.865 1.00 53.47 79 ARG A O 1
ATOM 636 N N . THR A 1 80 ? 22.463 0.663 -8.704 1.00 48.53 80 THR A N 1
ATOM 637 C CA . THR A 1 80 ? 23.842 0.306 -8.311 1.00 48.53 80 THR A CA 1
ATOM 638 C C . THR A 1 80 ? 24.092 -1.201 -8.220 1.00 48.53 80 THR A C 1
ATOM 640 O O . THR A 1 80 ? 25.239 -1.630 -8.144 1.00 48.53 80 THR A O 1
ATOM 643 N N . SER A 1 81 ? 23.054 -2.036 -8.277 1.00 44.19 81 SER A N 1
ATOM 644 C CA . SER A 1 81 ? 23.230 -3.478 -8.450 1.00 44.19 81 SER A CA 1
ATOM 645 C C . SER A 1 81 ? 23.176 -3.796 -9.938 1.00 44.19 81 SER A C 1
ATOM 647 O O . SER A 1 81 ? 22.119 -4.137 -10.471 1.00 44.19 81 SER A O 1
ATOM 649 N N . ALA A 1 82 ? 24.323 -3.663 -10.609 1.00 45.22 82 ALA A N 1
ATOM 650 C CA . ALA A 1 82 ? 24.545 -4.354 -11.871 1.00 45.22 82 ALA A CA 1
ATOM 651 C C . ALA A 1 82 ? 24.108 -5.823 -11.702 1.00 45.22 82 ALA A C 1
ATOM 653 O O . ALA A 1 82 ? 24.328 -6.396 -10.627 1.00 45.22 82 ALA A O 1
ATOM 654 N N . PRO A 1 83 ? 23.470 -6.441 -12.707 1.00 40.50 83 PRO A N 1
ATOM 655 C CA . PRO A 1 83 ? 23.145 -7.852 -12.627 1.00 40.50 83 PRO A CA 1
ATOM 656 C C . PRO A 1 83 ? 24.459 -8.609 -12.430 1.00 40.50 83 PRO 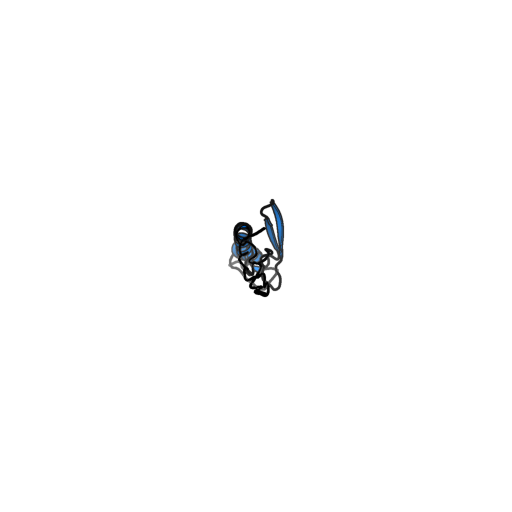A C 1
ATOM 658 O O . PRO A 1 83 ? 25.306 -8.639 -13.321 1.00 40.50 83 PRO A O 1
ATOM 661 N N . SER A 1 84 ? 24.641 -9.220 -11.258 1.00 48.47 84 SER A N 1
ATOM 662 C CA . SER A 1 84 ? 25.572 -10.333 -11.129 1.00 48.47 84 SER A CA 1
ATOM 663 C C . SER A 1 84 ? 24.939 -11.469 -11.918 1.00 48.47 84 SER A C 1
ATOM 665 O O . SER A 1 84 ? 24.201 -12.300 -11.389 1.00 48.47 84 SER A O 1
ATOM 667 N N . VAL A 1 85 ? 25.127 -11.422 -13.237 1.00 47.22 85 VAL A N 1
ATOM 668 C CA . VAL A 1 85 ? 24.929 -12.573 -14.095 1.00 47.22 85 VAL A CA 1
ATOM 669 C C . VAL A 1 85 ? 25.941 -13.575 -13.568 1.00 47.22 85 VAL A C 1
ATOM 671 O O . VAL A 1 85 ? 27.137 -13.459 -13.833 1.00 47.22 85 VAL A O 1
ATOM 674 N N . ALA A 1 86 ? 25.469 -14.530 -12.770 1.00 46.56 86 ALA A N 1
ATOM 675 C CA . ALA A 1 86 ? 26.162 -15.787 -12.569 1.00 46.56 86 ALA A CA 1
ATOM 676 C C . ALA A 1 86 ? 26.222 -16.465 -13.943 1.00 46.56 86 ALA A C 1
ATOM 678 O O . ALA A 1 86 ? 25.402 -17.310 -14.295 1.00 46.56 86 ALA A O 1
ATOM 679 N N . SER A 1 87 ? 27.166 -16.001 -14.760 1.00 43.41 87 SER A N 1
ATOM 680 C CA . SER A 1 87 ? 27.544 -16.598 -16.022 1.00 43.41 87 SER A CA 1
ATOM 681 C C . SER A 1 87 ? 28.290 -17.867 -15.646 1.00 43.41 87 SER A C 1
ATOM 683 O O . SER A 1 87 ? 29.507 -17.873 -15.464 1.00 43.41 87 SER A O 1
ATOM 685 N N . HIS A 1 88 ? 27.536 -18.943 -15.430 1.00 48.81 88 HIS A N 1
ATOM 686 C CA . HIS A 1 88 ? 28.082 -20.289 -15.445 1.00 48.81 88 HIS A CA 1
ATOM 687 C C . HIS A 1 88 ? 28.534 -20.583 -16.878 1.00 48.81 88 HIS A C 1
ATOM 689 O O . HIS A 1 88 ? 27.847 -21.254 -17.641 1.00 48.81 88 HIS A O 1
ATOM 695 N N . ILE A 1 89 ? 29.697 -20.053 -17.250 1.00 53.22 89 ILE A N 1
ATOM 696 C CA . ILE A 1 89 ? 30.468 -20.573 -18.370 1.00 53.22 89 ILE A CA 1
ATOM 697 C C . ILE A 1 89 ? 31.195 -21.809 -17.826 1.00 53.22 89 ILE A C 1
ATOM 699 O O . ILE A 1 89 ? 32.065 -21.655 -16.962 1.00 53.22 89 ILE A O 1
ATOM 703 N N . PRO A 1 90 ? 30.874 -23.040 -18.265 1.00 43.69 90 PRO A N 1
ATOM 704 C CA . PRO A 1 90 ? 31.738 -24.172 -17.984 1.00 43.69 90 PRO A CA 1
ATOM 705 C C . PRO A 1 90 ? 33.106 -23.899 -18.617 1.00 43.69 90 PRO A C 1
ATOM 707 O O . PRO A 1 90 ? 33.257 -23.721 -19.825 1.00 43.69 90 PRO A O 1
ATOM 710 N N . ARG A 1 91 ? 34.106 -23.817 -17.744 1.00 45.41 91 ARG A N 1
ATOM 711 C CA . ARG A 1 91 ? 35.516 -23.578 -18.033 1.00 45.41 91 ARG A CA 1
ATOM 712 C C . ARG A 1 91 ? 36.087 -24.752 -18.835 1.00 45.41 91 ARG A C 1
ATOM 714 O O . ARG A 1 91 ? 36.620 -25.691 -18.251 1.00 45.41 91 ARG A O 1
ATOM 721 N N . VAL A 1 92 ? 36.002 -24.703 -20.164 1.00 46.88 92 VAL A N 1
ATOM 722 C CA . VAL A 1 92 ? 36.804 -25.581 -21.027 1.00 46.88 92 VAL A CA 1
ATOM 723 C C . VAL A 1 92 ? 38.197 -24.971 -21.134 1.00 46.88 92 VAL A C 1
ATOM 725 O O . VAL A 1 92 ? 38.415 -23.956 -21.792 1.00 46.88 92 VAL A O 1
ATOM 728 N N . VAL A 1 93 ? 39.142 -25.569 -20.416 1.00 49.41 93 VAL A N 1
ATOM 729 C CA . VAL A 1 93 ? 40.560 -25.217 -20.476 1.00 49.41 93 VAL A CA 1
ATOM 730 C C . VAL A 1 93 ? 41.131 -25.797 -21.770 1.00 49.41 93 VAL A C 1
ATOM 732 O O . VAL A 1 93 ? 41.513 -26.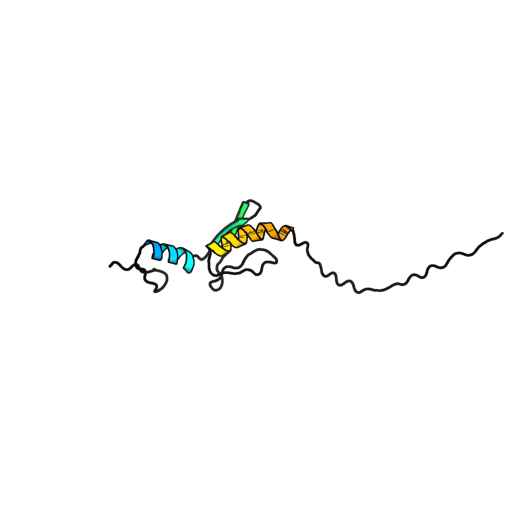962 -21.808 1.00 49.41 93 VAL A O 1
ATOM 735 N N . VAL A 1 94 ? 41.205 -25.000 -22.836 1.00 45.94 94 VAL A N 1
ATOM 736 C CA . VAL A 1 94 ? 42.071 -25.321 -23.980 1.00 45.94 94 VAL A CA 1
ATOM 737 C C . VAL A 1 94 ? 43.452 -24.747 -23.672 1.00 45.94 94 VAL A C 1
ATOM 739 O O . VAL A 1 94 ? 43.697 -23.552 -23.815 1.00 45.94 94 VAL A O 1
ATOM 742 N N . GLN A 1 95 ? 44.352 -25.602 -23.179 1.00 44.38 95 GLN A N 1
ATOM 743 C CA . GLN A 1 95 ? 45.782 -25.297 -23.103 1.00 44.38 95 GLN A CA 1
ATOM 744 C C . GLN A 1 95 ? 46.365 -25.300 -24.520 1.00 44.38 95 GLN A C 1
ATOM 746 O O . GLN A 1 95 ? 46.763 -26.346 -25.032 1.00 44.38 95 GLN A O 1
ATOM 751 N N . SER A 1 96 ? 46.458 -24.132 -25.148 1.00 46.34 96 SER A N 1
ATOM 752 C CA . SER A 1 96 ? 47.276 -23.965 -26.350 1.00 46.34 96 SER A CA 1
ATOM 753 C C . SER A 1 96 ? 48.745 -23.871 -25.937 1.00 46.34 96 SER A C 1
ATOM 755 O O . SER A 1 96 ? 49.200 -22.843 -25.438 1.00 46.34 96 SER A O 1
ATOM 757 N N . ARG A 1 97 ? 49.490 -24.970 -26.100 1.00 48.59 97 ARG A N 1
ATOM 758 C CA . ARG A 1 97 ? 50.955 -24.978 -25.979 1.00 48.59 97 ARG A CA 1
ATOM 759 C C . ARG A 1 97 ? 51.548 -24.247 -27.185 1.00 48.59 97 ARG A C 1
ATOM 761 O O . ARG A 1 97 ? 51.309 -24.633 -28.324 1.00 48.59 97 ARG A O 1
ATOM 768 N N . VAL A 1 98 ? 52.306 -23.189 -26.915 1.00 47.88 98 VAL A N 1
ATOM 769 C CA . VAL A 1 98 ? 53.081 -22.433 -27.905 1.00 47.88 98 VAL A CA 1
ATOM 770 C C . VAL A 1 98 ? 54.260 -23.299 -28.356 1.00 47.88 98 VAL A C 1
ATOM 772 O O . VAL A 1 98 ? 55.070 -23.705 -27.526 1.00 47.88 98 VAL A O 1
ATOM 775 N N . ILE A 1 99 ? 54.349 -23.598 -29.654 1.00 54.31 99 ILE A N 1
ATOM 776 C CA . ILE A 1 99 ? 55.534 -24.208 -30.271 1.00 54.31 99 ILE A CA 1
ATOM 777 C C . ILE A 1 99 ? 56.432 -23.059 -30.760 1.00 54.31 99 ILE A C 1
ATOM 779 O O . ILE A 1 99 ? 55.976 -22.273 -31.592 1.00 54.31 99 ILE A O 1
ATOM 783 N N . PRO A 1 100 ? 57.674 -22.904 -30.264 1.00 49.31 100 PRO A N 1
ATOM 784 C CA . PRO A 1 100 ? 58.608 -21.927 -30.811 1.00 49.31 100 PRO A CA 1
ATOM 785 C C . PRO A 1 100 ? 59.146 -22.415 -32.163 1.00 49.31 100 PRO A C 1
ATOM 787 O O . PRO A 1 100 ? 59.634 -23.538 -32.283 1.00 49.31 100 PRO A O 1
ATOM 790 N N . ALA A 1 101 ? 59.039 -21.565 -33.185 1.00 46.62 101 ALA A N 1
ATOM 791 C CA . ALA A 1 101 ? 59.588 -21.818 -34.510 1.00 46.62 101 ALA A CA 1
ATOM 792 C C . ALA A 1 101 ? 61.124 -21.789 -34.459 1.00 46.62 101 ALA A C 1
ATOM 794 O O . ALA A 1 101 ? 61.728 -20.771 -34.118 1.00 46.62 101 ALA A O 1
ATOM 795 N N . GLY A 1 102 ? 61.736 -22.929 -34.783 1.00 42.16 102 GLY A N 1
ATOM 796 C CA . GLY A 1 102 ? 63.170 -23.078 -34.981 1.00 42.16 102 GLY A CA 1
ATOM 797 C C . GLY A 1 102 ? 63.609 -22.608 -36.371 1.00 42.16 102 GLY A C 1
ATOM 798 O O . GLY A 1 102 ? 63.056 -23.020 -37.383 1.00 42.16 102 GLY A O 1
ATOM 799 N N . SER A 1 103 ? 64.591 -21.715 -36.350 1.00 49.22 103 SER A N 1
ATOM 800 C CA . SER A 1 103 ? 65.739 -21.492 -37.236 1.00 49.22 103 SER A CA 1
ATOM 801 C C . SER A 1 103 ? 65.876 -22.196 -38.608 1.00 49.22 103 SER A C 1
ATOM 803 O O . SER A 1 103 ? 66.034 -23.407 -38.682 1.00 49.22 103 SER A O 1
ATOM 805 N N . GLN A 1 104 ? 66.094 -21.329 -39.613 1.00 44.72 104 GLN A N 1
ATOM 806 C CA . GLN A 1 104 ? 67.173 -21.306 -40.633 1.00 44.72 104 GLN A CA 1
ATOM 807 C C . GLN A 1 104 ? 67.140 -22.186 -41.908 1.00 44.72 104 GLN A C 1
ATOM 809 O O . GLN A 1 104 ? 66.772 -23.351 -41.881 1.00 44.72 104 GLN A O 1
ATOM 814 N N . VAL A 1 105 ? 67.720 -21.561 -42.956 1.00 40.62 105 VAL A N 1
ATOM 815 C CA . VAL A 1 105 ? 68.300 -22.022 -44.248 1.00 40.62 105 VAL A CA 1
ATOM 816 C C . VAL A 1 105 ? 67.322 -22.555 -45.309 1.00 40.62 105 VAL A C 1
ATOM 818 O O . VAL A 1 105 ? 66.395 -23.277 -44.982 1.00 40.62 105 VAL A O 1
ATOM 821 N N . GLN A 1 106 ? 67.427 -22.201 -46.597 1.00 42.59 106 GLN A N 1
ATOM 822 C CA . GLN A 1 106 ? 68.598 -21.961 -47.456 1.00 42.59 106 GLN A CA 1
ATOM 823 C C . GLN A 1 106 ? 68.268 -20.978 -48.589 1.00 42.59 106 GLN A C 1
ATOM 825 O O . GLN A 1 106 ? 67.098 -20.974 -49.033 1.00 42.59 106 GLN A O 1
#

pLDDT: mean 77.77, std 19.4, range [40.5, 94.75]

Organism: Puccinia graminis f. sp. tritici (strain CRL 75-36-700-3 / race SCCL) (NCBI:txid418459)